Protein AF-G3V2P6-F1 (afdb_monomer)

Secondary structure (DSSP, 8-state):
----EEETTT-PBPPHHHHHHHHHHHHHHHTT-SS-----S------SS---SEEEE-SSEEEEESSSS-EEEEESS-EEEEEE--------

Organism: Homo sapiens (NCBI:txid9606)

Solvent-accessible surface area (backbone atoms only — not comparable to full-atom values): 5909 Å² total; per-residue (Å²): 141,92,40,59,31,22,37,60,94,73,68,46,71,53,58,67,70,59,19,49,54,52,39,52,50,50,41,71,78,50,63,86,64,75,88,64,94,73,85,77,66,92,71,80,83,78,94,71,93,82,71,59,76,43,76,46,80,54,98,75,36,36,36,34,27,68,45,98,83,42,33,36,41,38,45,94,88,50,77,41,46,38,42,74,60,80,81,72,82,79,80,126

Structure (mmCIF, N/CA/C/O backbone):
data_AF-G3V2P6-F1
#
_entry.id   AF-G3V2P6-F1
#
loop_
_atom_site.group_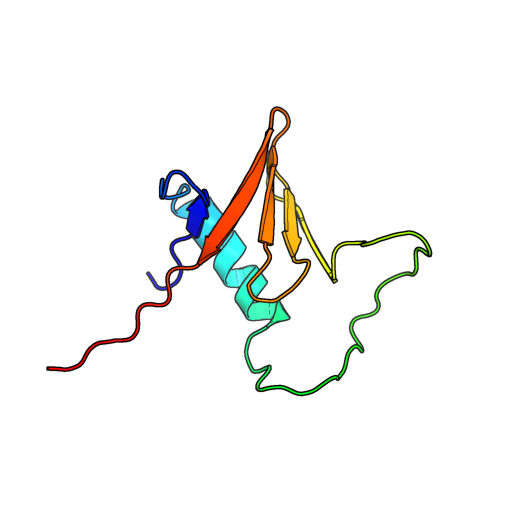PDB
_atom_site.id
_atom_site.type_symbol
_atom_site.label_atom_id
_atom_site.label_alt_id
_atom_site.label_comp_id
_atom_site.label_asym_id
_atom_site.label_entity_id
_atom_site.label_seq_id
_atom_site.pdbx_PDB_ins_code
_atom_site.Cartn_x
_atom_site.Cartn_y
_atom_site.Cartn_z
_atom_site.occupancy
_atom_site.B_iso_or_equiv
_atom_site.auth_seq_id
_atom_site.auth_comp_id
_atom_site.auth_asym_id
_atom_site.auth_atom_id
_atom_site.pdbx_PDB_model_num
ATOM 1 N N . MET A 1 1 ? 1.001 0.248 15.481 1.00 51.72 1 MET A N 1
ATOM 2 C CA . MET A 1 1 ? 1.112 0.200 14.009 1.00 51.72 1 MET A CA 1
ATOM 3 C C . MET A 1 1 ? 0.026 -0.727 13.497 1.00 51.72 1 MET A C 1
ATOM 5 O O . MET A 1 1 ? -0.052 -1.848 13.984 1.00 51.72 1 MET A O 1
ATOM 9 N N . ARG A 1 2 ? -0.907 -0.231 12.678 1.00 68.38 2 ARG A N 1
ATOM 10 C CA . ARG A 1 2 ? -2.202 -0.894 12.424 1.00 68.38 2 ARG A CA 1
ATOM 11 C C . ARG A 1 2 ? -2.641 -0.815 10.951 1.00 68.38 2 ARG A C 1
ATOM 13 O O . ARG A 1 2 ? -3.824 -0.639 10.703 1.00 68.38 2 ARG A O 1
ATOM 20 N N . GLY A 1 3 ? -1.698 -0.958 10.016 1.00 76.38 3 GLY A N 1
ATOM 21 C CA . GLY A 1 3 ? -1.973 -0.978 8.572 1.00 76.38 3 GLY A CA 1
ATOM 22 C C . GLY A 1 3 ? -0.714 -1.100 7.715 1.00 76.38 3 GLY A C 1
ATOM 23 O O . GLY A 1 3 ? -0.370 -0.172 6.998 1.00 76.38 3 GLY A O 1
ATOM 24 N N . GLN A 1 4 ? 0.000 -2.225 7.825 1.00 92.19 4 GLN A N 1
ATOM 25 C CA . GLN A 1 4 ? 1.102 -2.536 6.909 1.00 92.19 4 GLN A CA 1
ATOM 26 C C . GLN A 1 4 ? 0.524 -2.963 5.554 1.00 92.19 4 GLN A C 1
ATOM 28 O O . GLN A 1 4 ? -0.340 -3.850 5.500 1.00 92.19 4 GLN A O 1
ATOM 33 N N . TRP A 1 5 ? 1.033 -2.356 4.484 1.00 93.69 5 TRP A N 1
ATOM 34 C CA . TRP A 1 5 ? 0.679 -2.683 3.106 1.00 93.69 5 TRP A CA 1
ATOM 35 C C . TRP A 1 5 ? 1.795 -3.481 2.436 1.00 93.69 5 TRP A C 1
ATOM 37 O O . TRP A 1 5 ? 2.971 -3.355 2.794 1.00 93.69 5 TRP A O 1
ATOM 47 N N . PHE A 1 6 ? 1.406 -4.332 1.491 1.00 94.31 6 PHE A N 1
ATOM 48 C CA . PHE A 1 6 ? 2.291 -5.275 0.815 1.00 94.31 6 PHE A CA 1
ATOM 49 C C . PHE A 1 6 ? 2.056 -5.249 -0.686 1.00 94.31 6 PHE A C 1
ATOM 51 O O . PHE A 1 6 ? 0.917 -5.099 -1.120 1.00 94.31 6 PHE A O 1
ATOM 58 N N . ILE A 1 7 ? 3.111 -5.464 -1.469 1.00 94.25 7 ILE A N 1
ATOM 59 C CA . ILE A 1 7 ? 2.979 -5.725 -2.904 1.00 94.25 7 ILE A CA 1
ATOM 60 C C . ILE A 1 7 ? 2.304 -7.088 -3.103 1.00 94.25 7 ILE A C 1
ATOM 62 O O . ILE A 1 7 ? 2.813 -8.118 -2.647 1.00 94.25 7 ILE A O 1
ATOM 66 N N . ASP A 1 8 ? 1.163 -7.095 -3.789 1.00 89.88 8 ASP A N 1
ATOM 67 C CA . ASP A 1 8 ? 0.438 -8.311 -4.150 1.00 89.88 8 ASP A CA 1
ATOM 68 C C . ASP A 1 8 ? 1.292 -9.138 -5.128 1.00 89.88 8 ASP A C 1
ATOM 70 O O . ASP A 1 8 ? 1.855 -8.620 -6.094 1.00 89.88 8 ASP A O 1
ATOM 74 N N . GLY A 1 9 ? 1.454 -10.427 -4.836 1.00 88.94 9 GLY A N 1
ATOM 75 C CA . GLY A 1 9 ? 2.319 -11.352 -5.577 1.00 88.94 9 GLY A CA 1
ATOM 76 C C . GLY A 1 9 ? 3.710 -11.585 -4.974 1.00 88.94 9 GLY A C 1
ATOM 77 O O . GLY A 1 9 ? 4.186 -12.719 -5.019 1.00 88.94 9 GLY A O 1
ATOM 78 N N . THR A 1 10 ? 4.352 -10.583 -4.364 1.00 92.44 10 THR A N 1
ATOM 79 C CA . THR A 1 10 ? 5.656 -10.775 -3.685 1.00 92.44 10 THR A CA 1
ATOM 80 C C . THR A 1 10 ? 5.553 -10.786 -2.165 1.00 92.44 10 THR A C 1
ATOM 82 O O . THR A 1 10 ? 6.476 -11.264 -1.507 1.00 92.44 10 THR A O 1
ATOM 85 N N . TRP A 1 11 ? 4.451 -10.274 -1.603 1.00 92.38 11 TRP A N 1
ATOM 86 C CA . TRP A 1 11 ? 4.262 -10.082 -0.160 1.00 92.38 11 TRP A CA 1
ATOM 87 C C . TRP A 1 11 ? 5.384 -9.268 0.493 1.00 92.38 11 TRP A C 1
ATOM 89 O O . TRP A 1 11 ? 5.653 -9.393 1.688 1.00 92.38 11 TRP A O 1
ATOM 99 N N . GLN A 1 12 ? 6.049 -8.422 -0.291 1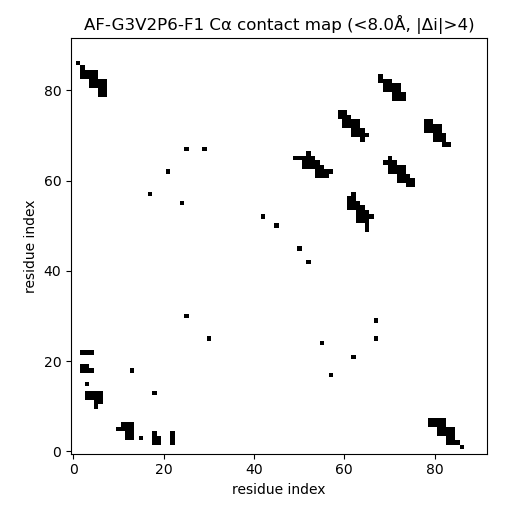.00 93.56 12 GLN A N 1
ATOM 100 C CA . GLN A 1 12 ? 7.059 -7.515 0.223 1.00 93.56 12 GLN A CA 1
ATOM 101 C C . GLN A 1 12 ? 6.367 -6.323 0.899 1.00 93.56 12 GLN A C 1
ATOM 103 O O . GLN A 1 12 ? 5.488 -5.720 0.274 1.00 93.56 12 GLN A O 1
ATOM 108 N N . PRO A 1 13 ? 6.718 -5.983 2.154 1.00 93.31 13 PRO A N 1
ATOM 109 C CA . PRO A 1 13 ? 6.144 -4.826 2.825 1.00 93.31 13 PRO A CA 1
ATOM 110 C C . PRO A 1 13 ? 6.584 -3.535 2.133 1.00 93.31 13 PRO A C 1
ATOM 112 O O . PRO A 1 13 ? 7.748 -3.397 1.753 1.00 93.31 13 PRO A O 1
ATOM 115 N N . LEU A 1 14 ? 5.655 -2.590 2.004 1.00 92.81 14 LEU A N 1
ATOM 116 C CA . LEU A 1 14 ? 5.980 -1.203 1.680 1.00 92.81 14 LEU A CA 1
ATOM 117 C C . LEU A 1 14 ? 6.720 -0.534 2.845 1.00 92.81 14 LEU A C 1
ATOM 119 O O . LEU A 1 14 ? 6.664 -1.007 3.987 1.00 92.81 14 LEU A O 1
ATOM 123 N N . GLU A 1 15 ? 7.372 0.594 2.566 1.00 92.75 15 GLU A N 1
ATOM 124 C CA . GLU A 1 15 ? 7.974 1.417 3.612 1.00 92.75 15 GLU A CA 1
ATOM 125 C C . GLU A 1 15 ? 6.914 1.835 4.641 1.00 92.75 15 GLU A C 1
ATOM 127 O O . GLU A 1 15 ? 5.737 2.030 4.319 1.00 92.75 15 GLU A O 1
ATOM 132 N N . GLU A 1 16 ? 7.315 1.928 5.910 1.00 91.62 16 GLU A N 1
ATOM 133 C CA . GLU A 1 16 ? 6.375 2.191 7.003 1.00 91.62 16 GLU A CA 1
ATOM 134 C C . GLU A 1 16 ? 5.710 3.567 6.854 1.00 91.62 16 GLU A C 1
ATOM 136 O O . GLU A 1 16 ? 4.510 3.704 7.091 1.00 91.62 16 GLU A O 1
ATOM 141 N N . GLU A 1 17 ? 6.467 4.579 6.426 1.00 91.56 17 GLU A N 1
ATOM 142 C CA . GLU A 1 17 ? 5.948 5.929 6.198 1.00 91.56 17 GLU A CA 1
ATOM 143 C C . GLU A 1 17 ? 4.870 5.936 5.107 1.00 91.56 17 GLU A C 1
ATOM 145 O O . GLU A 1 17 ? 3.764 6.427 5.340 1.00 91.56 17 GLU A O 1
ATOM 150 N N . GLU A 1 18 ? 5.140 5.306 3.961 1.00 92.38 18 GLU A N 1
ATOM 151 C CA . GLU A 1 18 ? 4.166 5.176 2.874 1.00 92.38 18 GLU A CA 1
ATOM 152 C C . GLU A 1 18 ? 2.946 4.364 3.313 1.00 92.38 18 GLU A C 1
ATOM 154 O O . GLU A 1 18 ? 1.811 4.792 3.114 1.00 92.38 18 GLU A O 1
ATOM 159 N N . SER A 1 19 ? 3.164 3.229 3.984 1.00 92.81 19 SER A N 1
ATOM 160 C CA . SER A 1 19 ? 2.084 2.388 4.511 1.00 92.81 19 SER A CA 1
ATOM 161 C C . SER A 1 19 ? 1.173 3.165 5.457 1.00 92.81 19 SER A C 1
ATOM 163 O O . SER A 1 19 ? -0.044 3.027 5.382 1.00 92.81 19 SER A O 1
ATOM 165 N N . ASN A 1 20 ? 1.742 4.002 6.328 1.00 92.25 20 ASN A N 1
ATOM 166 C CA . ASN A 1 20 ? 0.975 4.819 7.261 1.00 92.25 20 ASN A CA 1
ATOM 167 C C . ASN A 1 20 ? 0.133 5.877 6.539 1.00 92.25 20 ASN A C 1
ATOM 169 O O . ASN A 1 20 ? -1.015 6.086 6.927 1.00 92.25 20 ASN A O 1
ATOM 173 N N . LEU A 1 21 ? 0.667 6.520 5.496 1.00 93.31 21 LEU A N 1
ATOM 174 C CA . LEU A 1 21 ? -0.079 7.492 4.690 1.00 93.31 21 LEU A CA 1
ATOM 175 C C . LEU A 1 21 ? -1.230 6.819 3.933 1.00 93.31 21 LEU A C 1
ATOM 177 O O . LEU A 1 21 ? -2.366 7.285 3.996 1.00 93.31 21 LEU A O 1
ATOM 181 N N . ILE A 1 22 ? -0.953 5.685 3.286 1.00 94.00 22 ILE A N 1
ATOM 182 C CA . ILE A 1 22 ? -1.953 4.894 2.556 1.00 94.00 22 ILE A CA 1
ATOM 183 C C . ILE A 1 22 ? -3.036 4.391 3.511 1.00 94.00 22 ILE A C 1
ATOM 185 O O . ILE A 1 22 ? -4.220 4.470 3.199 1.00 94.00 22 ILE A O 1
ATOM 189 N N . GLU A 1 23 ? -2.657 3.898 4.690 1.00 92.81 23 GLU A N 1
ATOM 190 C CA . GLU A 1 23 ? -3.600 3.442 5.709 1.00 92.81 23 GLU A CA 1
ATOM 191 C C . GLU A 1 23 ? -4.477 4.581 6.232 1.00 92.81 23 GLU A C 1
ATOM 193 O O . GLU A 1 23 ? -5.683 4.395 6.388 1.00 92.81 23 GLU A O 1
ATOM 198 N N . GLN A 1 24 ? -3.896 5.748 6.518 1.00 91.06 24 GLN A N 1
ATOM 199 C CA . GLN A 1 24 ? -4.663 6.912 6.956 1.00 91.06 24 GLN A CA 1
ATOM 200 C C . GLN A 1 24 ? -5.694 7.307 5.905 1.00 91.06 24 GLN A C 1
ATOM 202 O O . GLN A 1 24 ? -6.861 7.485 6.248 1.00 91.06 24 GLN A O 1
ATOM 207 N N . GLU A 1 25 ? -5.291 7.369 4.638 1.00 92.94 25 GLU A N 1
ATOM 208 C CA . GLU A 1 25 ? -6.189 7.741 3.551 1.00 92.94 25 GLU A CA 1
ATOM 209 C C . GLU A 1 25 ? -7.267 6.684 3.302 1.00 92.94 25 GLU A C 1
ATOM 211 O O . GLU A 1 25 ? -8.454 6.997 3.227 1.00 92.94 25 GLU A O 1
ATOM 216 N N . HIS A 1 26 ? -6.888 5.408 3.299 1.00 91.81 26 HIS A N 1
ATOM 217 C CA . HIS A 1 26 ? -7.830 4.303 3.198 1.00 91.81 26 HIS A CA 1
ATOM 218 C C . HIS A 1 26 ? -8.863 4.339 4.337 1.00 91.81 26 HIS A C 1
ATOM 220 O O . HIS A 1 26 ? -10.058 4.154 4.117 1.00 91.81 26 HIS A O 1
ATOM 226 N N . LEU A 1 27 ? -8.445 4.624 5.571 1.00 89.81 27 LEU A N 1
ATOM 227 C CA . LEU A 1 27 ? -9.391 4.826 6.663 1.00 89.81 27 LEU A CA 1
ATOM 228 C C . LEU A 1 27 ? -10.233 6.092 6.456 1.00 89.81 27 LEU A C 1
ATOM 230 O O . LEU A 1 27 ? -11.423 6.047 6.726 1.00 89.81 27 LEU A O 1
ATOM 234 N N . ASN A 1 28 ? -9.692 7.203 5.967 1.00 87.19 28 ASN A N 1
ATOM 235 C CA . ASN A 1 28 ? -10.493 8.408 5.725 1.00 87.19 28 ASN A CA 1
ATOM 236 C C . ASN A 1 28 ? -11.634 8.154 4.726 1.00 87.19 28 ASN A C 1
ATOM 238 O O . ASN A 1 28 ? -12.752 8.610 4.957 1.00 87.19 28 ASN A O 1
ATOM 242 N N . CYS A 1 29 ? -11.373 7.380 3.670 1.00 82.56 29 CYS A N 1
ATOM 243 C CA . CYS A 1 29 ? -12.363 7.062 2.641 1.00 82.56 29 CYS A CA 1
ATOM 244 C C . CYS A 1 29 ? -13.337 5.947 3.057 1.00 82.56 29 CYS A C 1
ATOM 246 O O . CYS A 1 29 ? -14.519 6.003 2.722 1.00 82.56 29 CYS A O 1
ATOM 248 N N . PHE A 1 30 ? -12.858 4.929 3.783 1.00 82.94 30 PHE A N 1
ATOM 249 C CA . PHE A 1 30 ? -13.595 3.671 3.982 1.00 82.94 30 PHE A CA 1
ATOM 250 C C . PHE A 1 30 ? -13.914 3.346 5.456 1.00 82.94 30 PHE A C 1
ATOM 252 O O . PHE A 1 30 ? -14.624 2.378 5.750 1.00 82.94 30 PHE A O 1
ATOM 259 N N . ARG A 1 31 ? -13.441 4.133 6.433 1.00 77.62 31 ARG A N 1
ATOM 260 C CA . ARG A 1 31 ? -13.767 3.919 7.856 1.00 77.62 31 ARG A CA 1
ATOM 261 C C . ARG A 1 31 ? -15.250 4.173 8.098 1.00 77.62 31 ARG A C 1
ATOM 263 O O . ARG A 1 31 ? -15.749 5.271 7.900 1.00 77.62 31 ARG A O 1
ATOM 270 N N . GLY A 1 32 ? -15.935 3.162 8.626 1.00 63.19 32 GLY A N 1
ATOM 271 C CA . GLY A 1 32 ? -17.368 3.243 8.918 1.00 63.19 32 GLY A CA 1
ATOM 272 C C . GLY A 1 32 ? -18.269 2.846 7.747 1.00 63.19 32 GLY A C 1
ATOM 273 O O . GLY A 1 32 ? -19.479 2.785 7.941 1.00 63.19 32 GLY A O 1
ATOM 274 N N . GLN A 1 33 ? -17.711 2.490 6.582 1.00 55.44 33 GLN A N 1
ATOM 275 C CA . GLN A 1 33 ? -18.470 1.846 5.509 1.00 55.44 33 GLN A CA 1
ATOM 276 C C . GLN A 1 33 ? -18.752 0.380 5.865 1.00 55.44 33 GLN A C 1
ATOM 278 O O . GLN A 1 33 ? -18.102 -0.554 5.404 1.00 55.44 33 GLN A O 1
ATOM 283 N N . GLN A 1 34 ? -19.744 0.167 6.725 1.00 43.19 34 GLN A N 1
ATOM 284 C CA . GLN A 1 34 ? -20.445 -1.105 6.809 1.00 43.19 34 GLN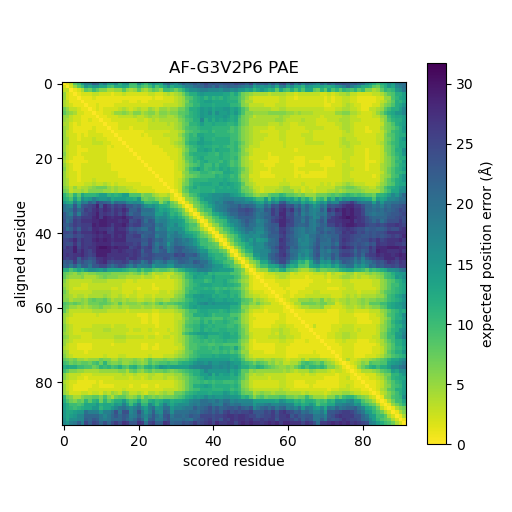 A CA 1
ATOM 285 C C . GLN A 1 34 ? -21.506 -1.093 5.698 1.00 43.19 34 GLN A C 1
ATOM 287 O O . GLN A 1 34 ? -22.597 -0.590 5.922 1.00 43.19 34 GLN A O 1
ATOM 292 N N . MET A 1 35 ? -21.154 -1.559 4.491 1.00 46.34 35 MET A N 1
ATOM 293 C CA . MET A 1 35 ? -22.077 -1.797 3.359 1.00 46.34 35 MET A CA 1
ATOM 294 C C . MET A 1 35 ? -23.241 -0.787 3.232 1.00 46.34 35 MET A C 1
ATOM 296 O O . MET A 1 35 ? -24.406 -1.166 3.338 1.00 46.34 35 MET A O 1
ATOM 300 N N . GLN A 1 36 ? -22.952 0.495 3.006 1.00 36.50 36 GLN A N 1
ATOM 301 C CA . GLN A 1 36 ? -23.975 1.444 2.562 1.00 36.50 36 GLN A CA 1
ATOM 302 C C . GLN A 1 36 ? -23.509 2.119 1.277 1.00 36.50 36 GLN A C 1
ATOM 304 O O . GLN A 1 36 ? -22.504 2.824 1.261 1.00 36.50 36 GLN A O 1
ATOM 309 N N . GLU A 1 37 ? -24.250 1.835 0.207 1.00 42.19 37 GLU A N 1
ATOM 310 C CA . GLU A 1 37 ? -24.127 2.317 -1.173 1.00 42.19 37 GLU A CA 1
ATOM 311 C C . GLU A 1 37 ? -24.329 3.841 -1.320 1.00 42.19 37 GLU A C 1
ATOM 313 O O . GLU A 1 37 ? -25.011 4.298 -2.232 1.00 42.19 37 GLU A O 1
ATOM 318 N N . ASN A 1 38 ? -23.736 4.664 -0.456 1.00 40.53 38 ASN A N 1
ATOM 319 C CA . ASN A 1 38 ? -23.815 6.118 -0.578 1.00 40.53 38 ASN A CA 1
ATOM 320 C C . ASN A 1 38 ? -22.542 6.656 -1.241 1.00 40.53 38 ASN A C 1
ATOM 322 O O . ASN A 1 38 ? -21.657 7.221 -0.600 1.00 40.53 38 ASN A O 1
ATOM 326 N N . PHE A 1 39 ? -22.481 6.450 -2.558 1.00 45.38 39 PHE A N 1
ATOM 327 C CA . PHE A 1 39 ? -21.596 7.142 -3.498 1.00 45.38 39 PHE A CA 1
ATOM 328 C C . PHE A 1 39 ? -22.013 8.622 -3.639 1.00 45.38 39 PHE A C 1
ATOM 330 O O . PHE A 1 39 ? -22.464 9.057 -4.691 1.00 45.38 39 PHE A O 1
ATOM 337 N N . ASP A 1 40 ? -21.851 9.402 -2.570 1.00 42.84 40 ASP A N 1
ATOM 338 C CA . ASP A 1 40 ? -21.866 10.875 -2.610 1.00 42.84 40 ASP A CA 1
ATOM 339 C C . ASP A 1 40 ? -20.480 11.420 -2.223 1.00 42.84 40 ASP A C 1
ATOM 341 O O . ASP A 1 40 ? -20.329 12.374 -1.464 1.00 42.84 40 ASP A O 1
ATOM 345 N N . ILE A 1 41 ? -19.430 10.780 -2.738 1.00 50.62 41 ILE A N 1
ATOM 346 C CA . ILE A 1 41 ? -18.151 11.458 -2.933 1.00 50.62 41 ILE A CA 1
ATOM 347 C C . ILE A 1 41 ? -18.270 12.076 -4.321 1.00 50.62 41 ILE A C 1
ATOM 349 O O . ILE A 1 41 ? -18.561 11.356 -5.274 1.00 50.62 41 ILE A O 1
ATOM 353 N N . GLU A 1 42 ? -18.128 13.398 -4.421 1.00 45.75 42 GLU A N 1
ATOM 354 C CA . GLU A 1 42 ? -18.111 14.160 -5.674 1.00 45.75 42 GLU A CA 1
ATOM 355 C C . GLU A 1 42 ? -16.986 13.655 -6.599 1.00 45.75 42 GLU A C 1
ATOM 357 O O . GLU A 1 42 ? -15.919 14.250 -6.719 1.00 45.75 42 GLU A O 1
ATOM 362 N N . VAL A 1 43 ? -17.229 12.526 -7.263 1.00 48.00 43 VAL A N 1
ATOM 363 C CA . VAL A 1 43 ? -16.418 11.993 -8.348 1.00 48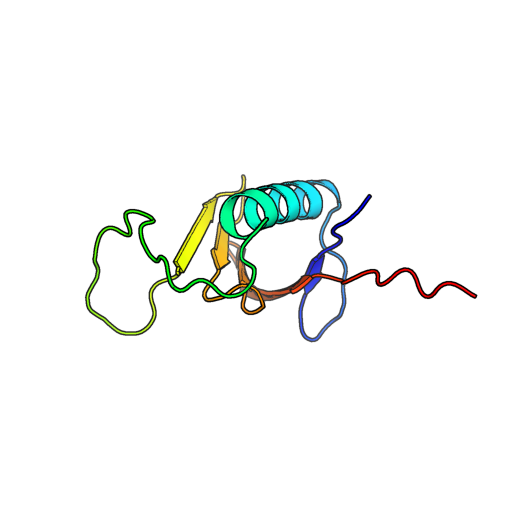.00 43 VAL A CA 1
ATOM 364 C C . VAL A 1 43 ? -16.803 12.795 -9.581 1.00 48.00 43 VAL A C 1
ATOM 366 O O . VAL A 1 43 ? -17.818 12.555 -10.242 1.00 48.00 43 VAL A O 1
ATOM 369 N N . SER A 1 44 ? -16.003 13.815 -9.871 1.00 43.56 44 SER A N 1
ATOM 370 C CA . SER A 1 44 ? -15.963 14.451 -11.181 1.00 43.56 44 SER A CA 1
ATOM 371 C C . SER A 1 44 ? -15.869 13.372 -12.263 1.00 43.56 44 SER A C 1
ATOM 373 O O . SER A 1 44 ? -14.858 12.691 -12.390 1.00 43.56 44 SER A O 1
ATOM 375 N N . LYS A 1 45 ? -16.973 13.218 -12.999 1.00 47.84 45 LYS A N 1
ATOM 376 C CA . LYS A 1 45 ? -17.185 12.292 -14.114 1.00 47.84 45 LYS A CA 1
ATOM 377 C C . LYS A 1 45 ? -15.987 12.207 -15.067 1.00 47.84 45 LYS A C 1
ATOM 379 O O . LYS A 1 45 ? -15.638 13.212 -15.686 1.00 47.84 45 LYS A O 1
ATOM 384 N N . SER A 1 46 ? -15.580 10.984 -15.382 1.00 42.31 46 SER A N 1
ATOM 385 C CA . SER A 1 46 ? -15.238 10.599 -16.751 1.00 42.31 46 SER A CA 1
ATOM 386 C C . SER A 1 46 ? -15.945 9.295 -17.115 1.00 42.31 46 SER A C 1
ATOM 388 O O . SER A 1 46 ? -16.129 8.384 -16.318 1.00 42.31 46 SER A O 1
ATOM 390 N N . ILE A 1 47 ? -16.488 9.289 -18.325 1.00 49.12 47 ILE A N 1
ATOM 391 C CA . ILE A 1 47 ? -17.218 8.186 -18.936 1.00 49.12 47 ILE A CA 1
ATOM 392 C C . ILE A 1 47 ? -16.196 7.509 -19.844 1.00 49.12 47 ILE A C 1
ATOM 394 O O . ILE A 1 47 ? -16.089 7.93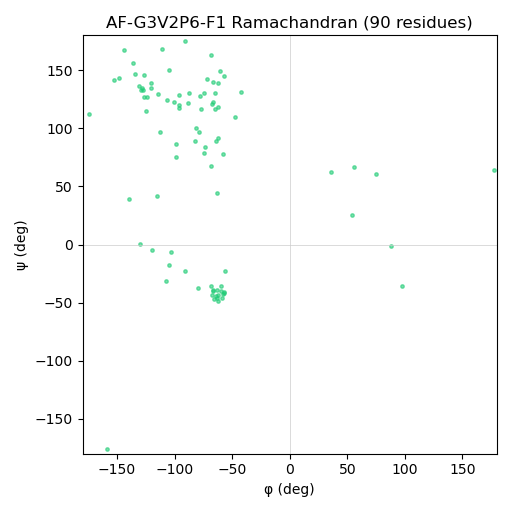1 -20.987 1.00 49.12 47 ILE A O 1
ATOM 398 N N . ASP A 1 48 ? -15.402 6.565 -19.326 1.00 49.56 48 ASP A N 1
ATOM 399 C CA . ASP A 1 48 ? -14.887 5.403 -20.076 1.00 49.56 48 ASP A CA 1
ATOM 400 C C . ASP A 1 48 ? -14.110 4.438 -19.149 1.00 49.56 48 ASP A C 1
ATOM 402 O O . ASP A 1 48 ? -13.047 4.759 -18.641 1.00 49.56 48 ASP A O 1
ATOM 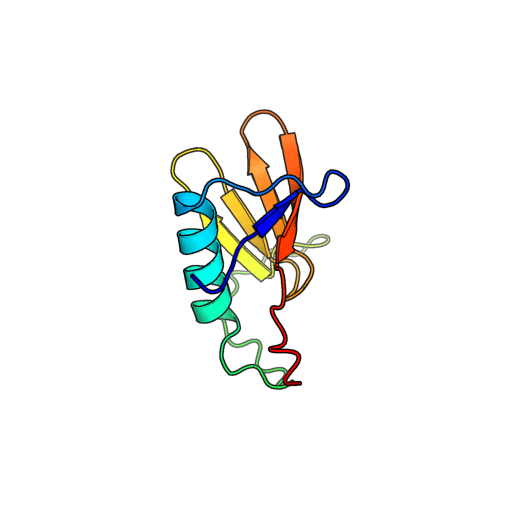406 N N . GLY A 1 49 ? -14.645 3.233 -18.924 1.00 55.25 49 GLY A N 1
ATOM 407 C CA . GLY A 1 49 ? -13.859 2.029 -18.603 1.00 55.25 49 GLY A CA 1
ATOM 408 C C . GLY A 1 49 ? -12.883 2.027 -17.409 1.00 55.25 49 GLY A C 1
ATOM 409 O O . GLY A 1 49 ? -11.705 1.760 -17.613 1.00 55.25 49 GLY A O 1
ATOM 410 N N . LYS A 1 50 ? -13.414 2.118 -16.178 1.00 65.75 50 LYS A N 1
ATOM 411 C CA . LYS A 1 50 ? -12.754 1.891 -14.863 1.00 65.75 50 LYS A CA 1
ATOM 412 C C . LYS A 1 50 ? -11.805 2.994 -14.372 1.00 65.75 50 LYS A C 1
ATOM 414 O O . LYS A 1 50 ? -10.647 2.729 -14.061 1.00 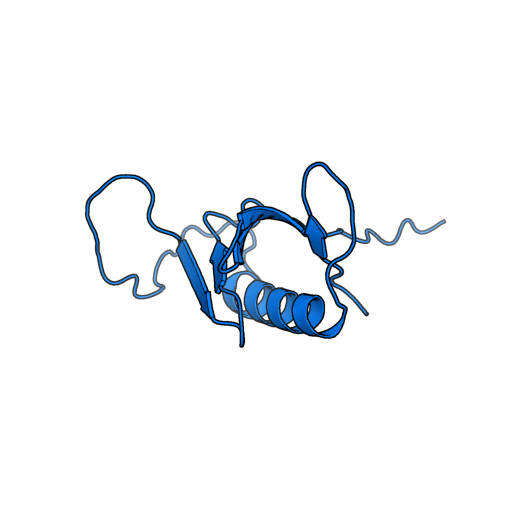65.75 50 LYS A O 1
ATOM 419 N N . ASP A 1 51 ? -12.342 4.192 -14.184 1.00 75.94 51 ASP A N 1
ATOM 420 C CA . ASP A 1 51 ? -11.706 5.198 -13.332 1.00 75.94 51 ASP A CA 1
ATOM 421 C C . ASP A 1 51 ? -11.562 4.700 -11.880 1.00 75.94 51 ASP A C 1
ATOM 423 O O . ASP A 1 51 ? -12.363 3.892 -11.390 1.00 75.94 51 ASP A O 1
ATOM 427 N N . ALA A 1 52 ? -10.518 5.169 -11.196 1.00 82.88 52 ALA A N 1
ATOM 428 C CA . ALA A 1 52 ? -10.340 4.949 -9.768 1.00 82.88 52 ALA A CA 1
ATOM 429 C C . ALA A 1 52 ? -11.492 5.601 -8.981 1.00 82.88 52 ALA A C 1
ATOM 431 O O . ALA A 1 52 ? -11.917 6.714 -9.284 1.00 82.88 52 ALA A O 1
ATOM 432 N N . VAL A 1 53 ? -11.988 4.916 -7.948 1.00 87.75 53 VAL A N 1
ATOM 433 C CA . VAL A 1 53 ? -12.982 5.462 -7.006 1.00 87.75 53 VAL A CA 1
ATOM 434 C C . VAL A 1 53 ? -12.362 6.574 -6.165 1.00 87.75 53 VAL A C 1
ATOM 436 O O . VAL A 1 53 ? -13.030 7.550 -5.833 1.00 87.75 53 VAL A O 1
ATOM 439 N N . HIS A 1 54 ? -11.084 6.423 -5.822 1.00 89.50 54 HIS A N 1
ATOM 440 C CA . HIS A 1 54 ? -10.305 7.428 -5.113 1.00 89.50 54 HIS A CA 1
ATOM 441 C C . HIS A 1 54 ? -8.845 7.352 -5.536 1.00 89.50 54 HIS A C 1
ATOM 443 O O . HIS A 1 54 ? -8.323 6.253 -5.716 1.00 89.50 54 HIS A O 1
ATOM 449 N N . SER A 1 55 ? -8.185 8.502 -5.628 1.00 91.75 55 SER A N 1
ATOM 450 C CA . SER A 1 55 ? -6.765 8.605 -5.958 1.00 91.75 55 SER A CA 1
ATOM 451 C C . SER A 1 55 ? -6.050 9.473 -4.931 1.00 91.75 55 SER A C 1
ATOM 453 O O . SER A 1 55 ? -6.499 10.570 -4.602 1.00 91.75 55 SER A O 1
ATOM 455 N N . PHE A 1 56 ? -4.895 9.013 -4.462 1.00 93.38 56 PHE A N 1
ATOM 456 C CA . PHE A 1 56 ? -4.062 9.706 -3.486 1.00 93.38 56 PHE A CA 1
ATOM 457 C C . PHE A 1 56 ? -2.639 9.860 -4.007 1.00 93.38 56 PHE A C 1
ATOM 459 O O . PHE A 1 56 ? -1.992 8.889 -4.399 1.00 93.38 56 PHE A O 1
ATOM 466 N N . LYS A 1 57 ? -2.125 11.089 -3.994 1.00 93.50 57 LYS A N 1
ATOM 467 C CA . LYS A 1 57 ? -0.783 11.393 -4.491 1.00 93.50 57 LYS A CA 1
ATOM 468 C C . LYS A 1 57 ? 0.231 11.413 -3.350 1.00 93.50 57 LYS A C 1
ATOM 470 O O . LYS A 1 57 ? 0.138 12.237 -2.445 1.00 93.50 57 LYS A O 1
ATOM 475 N N . LEU A 1 58 ? 1.230 10.542 -3.448 1.00 89.31 58 LEU A N 1
ATOM 476 C CA . LEU A 1 58 ? 2.431 10.529 -2.616 1.00 89.31 58 LEU A CA 1
ATOM 477 C C . LEU A 1 58 ? 3.537 11.374 -3.276 1.00 89.31 58 LEU A C 1
ATOM 479 O O . LEU A 1 58 ? 3.409 11.847 -4.407 1.00 89.31 58 LEU A O 1
ATOM 483 N N . SER A 1 59 ? 4.662 11.545 -2.580 1.00 86.19 59 SER A N 1
ATOM 484 C CA . SER A 1 59 ? 5.791 12.356 -3.057 1.00 86.19 59 SER A CA 1
ATOM 485 C C . SER A 1 59 ? 6.389 11.869 -4.384 1.00 86.19 59 SER A C 1
ATOM 487 O O . SER A 1 59 ? 6.827 12.686 -5.191 1.00 86.19 59 SER A O 1
ATOM 489 N N . ARG A 1 60 ? 6.430 10.549 -4.611 1.00 86.44 60 ARG A N 1
ATOM 490 C CA . ARG A 1 60 ? 7.030 9.920 -5.808 1.00 86.44 60 ARG A CA 1
ATOM 491 C C . ARG A 1 60 ? 6.112 8.907 -6.498 1.00 86.44 60 ARG A C 1
ATOM 493 O O . ARG A 1 60 ? 6.501 8.288 -7.484 1.00 86.44 60 ARG A O 1
ATOM 500 N N . ASN A 1 61 ? 4.910 8.728 -5.966 1.00 91.00 61 ASN A N 1
ATOM 501 C CA . ASN A 1 61 ? 3.990 7.662 -6.334 1.00 91.00 61 ASN A CA 1
ATOM 502 C C . ASN A 1 61 ? 2.554 8.191 -6.280 1.00 91.00 61 ASN A C 1
ATOM 504 O O . ASN A 1 61 ? 2.293 9.255 -5.716 1.00 91.00 61 ASN A O 1
ATOM 508 N N . HIS A 1 62 ? 1.603 7.444 -6.824 1.00 93.50 62 HIS A N 1
ATOM 509 C CA . HIS A 1 62 ? 0.190 7.645 -6.517 1.00 93.50 62 HIS A CA 1
ATOM 510 C C . HIS A 1 62 ? -0.495 6.309 -6.280 1.00 93.50 62 HIS A C 1
ATOM 512 O O . HIS A 1 62 ? -0.007 5.263 -6.705 1.00 93.50 62 HIS A O 1
ATOM 518 N N . VAL A 1 63 ? -1.590 6.353 -5.539 1.00 94.88 63 VAL A N 1
ATOM 519 C CA . VAL A 1 63 ? -2.354 5.183 -5.140 1.00 94.88 63 VAL A CA 1
ATOM 520 C C . VAL A 1 63 ? -3.779 5.373 -5.599 1.00 94.88 63 VAL A C 1
ATOM 522 O O . VAL A 1 63 ? -4.389 6.382 -5.259 1.00 94.88 63 VAL A O 1
ATOM 525 N N . ASP A 1 64 ? -4.295 4.388 -6.318 1.00 94.31 64 ASP A N 1
ATOM 526 C CA . ASP A 1 64 ? -5.678 4.369 -6.763 1.00 94.31 64 ASP A CA 1
ATOM 527 C C . ASP A 1 64 ? -6.426 3.223 -6.092 1.00 94.31 64 ASP A C 1
ATOM 529 O O . ASP A 1 64 ? -6.001 2.064 -6.123 1.00 94.31 64 ASP A O 1
ATOM 533 N N . TRP A 1 65 ? -7.575 3.548 -5.513 1.00 93.44 65 TRP A N 1
ATOM 534 C CA . TRP A 1 65 ? -8.551 2.584 -5.029 1.00 93.44 65 TRP A CA 1
ATOM 535 C C . TRP A 1 65 ? -9.609 2.393 -6.106 1.00 93.44 65 TRP A C 1
ATOM 537 O O . TRP A 1 65 ? -10.344 3.323 -6.427 1.00 93.44 65 TRP A O 1
ATOM 547 N N . HIS A 1 66 ? -9.734 1.177 -6.630 1.00 89.50 66 HIS A N 1
ATOM 548 C CA . HIS A 1 66 ? -10.893 0.772 -7.434 1.00 89.50 66 HIS A CA 1
ATOM 549 C C . HIS A 1 66 ? -11.990 0.150 -6.557 1.00 89.50 66 HIS A C 1
ATOM 551 O O . HIS A 1 66 ? -13.161 0.153 -6.927 1.00 89.50 66 HIS A O 1
ATOM 557 N N . SER A 1 67 ? -11.626 -0.357 -5.376 1.00 87.19 67 SER A N 1
ATOM 558 C CA . SER A 1 67 ? -12.541 -0.725 -4.290 1.00 87.19 67 SER A CA 1
ATOM 559 C C . SER A 1 67 ? -11.786 -0.757 -2.952 1.00 87.19 67 SER A C 1
ATOM 561 O O . SER A 1 67 ? -10.596 -0.445 -2.901 1.00 87.19 67 SER A O 1
ATOM 563 N N . VAL A 1 68 ? -12.454 -1.154 -1.863 1.00 86.62 68 VAL A N 1
ATOM 564 C CA . VAL A 1 68 ? -11.823 -1.321 -0.538 1.00 86.62 68 VAL A CA 1
ATOM 565 C C . VAL A 1 68 ? -10.644 -2.306 -0.594 1.00 86.62 68 VAL A C 1
ATOM 567 O O . VAL A 1 68 ? -9.603 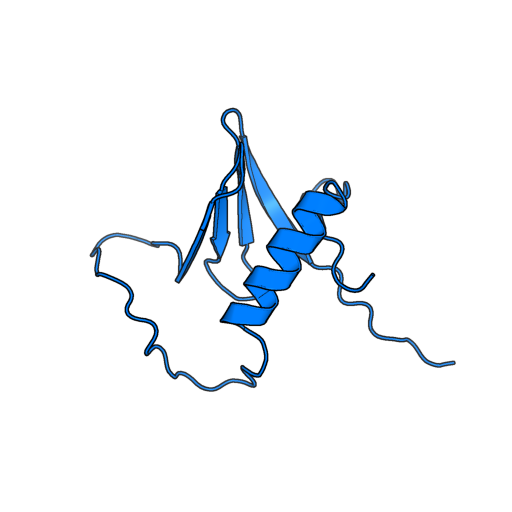-2.047 0.004 1.00 86.62 68 VAL A O 1
ATOM 570 N N . ASP A 1 69 ? -10.787 -3.402 -1.342 1.00 88.12 69 ASP A N 1
ATOM 571 C CA . ASP A 1 69 ? -9.790 -4.482 -1.415 1.00 88.12 69 ASP A CA 1
ATOM 572 C C . ASP A 1 69 ? -8.958 -4.451 -2.710 1.00 88.12 69 ASP A C 1
ATOM 574 O O . ASP A 1 69 ? -8.011 -5.224 -2.872 1.00 88.12 69 ASP A O 1
ATOM 578 N N . GLU A 1 70 ? -9.303 -3.571 -3.653 1.00 91.50 70 GLU A N 1
ATOM 579 C CA . GLU A 1 70 ? -8.594 -3.419 -4.921 1.00 91.50 70 GLU A CA 1
ATOM 580 C C . GLU A 1 70 ? -7.896 -2.063 -4.982 1.00 91.50 70 GLU A C 1
ATOM 582 O O . GLU A 1 70 ? -8.501 -1.042 -5.320 1.00 91.50 70 GLU A O 1
ATOM 587 N N . VAL A 1 71 ? -6.605 -2.084 -4.648 1.00 93.81 71 VAL A N 1
ATOM 588 C CA . VAL A 1 71 ? -5.762 -0.896 -4.512 1.00 93.81 71 VAL A CA 1
ATOM 589 C C . VAL A 1 71 ? -4.484 -1.082 -5.322 1.00 93.81 71 VAL A C 1
ATOM 591 O O . VAL A 1 71 ? -3.832 -2.126 -5.225 1.00 93.81 71 VAL A O 1
ATOM 594 N N . TYR A 1 72 ? -4.112 -0.077 -6.110 1.00 95.06 72 TYR A N 1
ATOM 595 C CA . TYR A 1 72 ? -2.905 -0.087 -6.936 1.00 95.06 72 TYR A CA 1
ATOM 596 C C . TYR A 1 72 ? -1.984 1.068 -6.564 1.00 95.06 72 TYR A C 1
ATOM 598 O O . TYR A 1 72 ? -2.422 2.203 -6.426 1.00 95.06 72 TYR A O 1
ATOM 606 N N . LEU A 1 73 ? -0.695 0.766 -6.439 1.00 95.00 73 LEU A N 1
ATOM 607 C CA . LEU A 1 73 ? 0.389 1.723 -6.288 1.00 95.00 73 LEU A CA 1
ATOM 608 C C . LEU A 1 73 ? 1.077 1.906 -7.640 1.00 95.00 73 LEU A C 1
ATOM 610 O O . LEU A 1 73 ? 1.615 0.959 -8.217 1.00 95.00 73 LEU A O 1
ATOM 614 N N . TYR A 1 74 ? 1.114 3.139 -8.111 1.00 93.69 74 TYR A N 1
ATOM 615 C CA . TYR A 1 74 ? 1.781 3.541 -9.335 1.00 93.69 74 TYR A CA 1
ATOM 616 C C . TYR A 1 74 ? 3.056 4.301 -8.985 1.00 93.69 74 TYR A C 1
ATOM 618 O O . TYR A 1 74 ? 3.040 5.297 -8.260 1.00 93.69 74 TYR A O 1
ATOM 626 N N . SER A 1 75 ? 4.170 3.818 -9.514 1.00 88.31 75 SER A N 1
ATOM 627 C CA . SER A 1 75 ? 5.465 4.497 -9.507 1.00 88.31 75 SER A CA 1
ATOM 628 C C . SER A 1 75 ? 5.827 4.927 -10.928 1.00 88.31 75 SER A C 1
ATOM 630 O O . SER A 1 75 ? 5.230 4.441 -11.887 1.00 88.31 75 SER A O 1
ATOM 632 N N . ASP A 1 76 ? 6.852 5.767 -11.079 1.00 83.62 76 ASP A N 1
ATOM 633 C CA . ASP A 1 76 ? 7.363 6.172 -12.401 1.00 83.62 76 ASP A CA 1
ATOM 634 C C . ASP A 1 76 ? 7.776 4.979 -13.292 1.00 83.62 76 ASP A C 1
ATOM 636 O O . ASP A 1 76 ? 7.833 5.111 -14.514 1.00 83.62 76 ASP A O 1
ATOM 640 N N . ALA A 1 77 ? 8.085 3.822 -12.694 1.00 83.50 77 ALA A N 1
ATOM 641 C CA . ALA A 1 77 ? 8.590 2.643 -13.399 1.00 83.50 77 ALA A CA 1
ATOM 642 C C . ALA A 1 77 ? 7.575 1.492 -13.515 1.00 83.50 77 ALA A C 1
ATOM 644 O O . ALA A 1 77 ? 7.630 0.730 -14.481 1.00 83.50 77 ALA A O 1
ATOM 645 N N . THR A 1 78 ? 6.676 1.342 -12.538 1.00 89.19 78 THR A N 1
ATOM 646 C CA . THR A 1 78 ? 5.843 0.140 -12.385 1.00 89.19 78 THR A CA 1
ATOM 647 C C . THR A 1 78 ? 4.520 0.450 -11.689 1.00 89.19 78 THR A C 1
ATOM 649 O O . THR A 1 78 ? 4.493 1.189 -10.700 1.00 89.19 78 THR A O 1
ATOM 652 N N . THR A 1 79 ? 3.448 -0.196 -12.149 1.00 93.12 79 THR A N 1
ATOM 653 C CA . THR A 1 79 ? 2.182 -0.330 -11.416 1.00 93.12 79 THR A CA 1
ATOM 654 C C . THR A 1 79 ? 2.159 -1.661 -10.679 1.00 93.12 79 THR A C 1
ATOM 656 O O . THR A 1 79 ? 2.354 -2.712 -11.289 1.00 93.12 79 THR A O 1
ATOM 659 N N . SER A 1 80 ? 1.870 -1.621 -9.385 1.00 94.44 80 SER A N 1
ATOM 660 C CA . SER A 1 80 ? 1.788 -2.798 -8.527 1.00 94.44 80 SER A CA 1
ATOM 661 C C . SER A 1 80 ? 0.464 -2.807 -7.782 1.00 94.44 80 SER A C 1
ATOM 663 O O . SER A 1 80 ? 0.081 -1.804 -7.185 1.00 94.44 80 SER A O 1
ATOM 665 N N . LYS A 1 81 ? -0.228 -3.946 -7.763 1.00 94.69 81 LYS A N 1
ATOM 666 C CA . LYS A 1 81 ? -1.362 -4.130 -6.855 1.00 94.69 81 LYS A CA 1
ATOM 667 C C . LYS A 1 81 ? -0.842 -4.273 -5.427 1.00 94.69 81 LYS A C 1
ATOM 669 O O . LYS A 1 81 ? 0.215 -4.872 -5.223 1.00 94.69 81 LYS A O 1
ATOM 674 N N . ILE A 1 82 ? -1.557 -3.718 -4.454 1.00 95.00 82 ILE A N 1
ATOM 675 C CA . ILE A 1 82 ? -1.172 -3.780 -3.045 1.00 95.00 82 ILE A CA 1
ATOM 676 C C . ILE A 1 82 ? -2.303 -4.317 -2.174 1.00 95.00 82 ILE A C 1
ATOM 678 O O . ILE A 1 82 ? -3.480 -4.080 -2.434 1.00 95.00 82 ILE A O 1
ATOM 682 N N . ALA A 1 83 ? -1.929 -5.048 -1.128 1.00 92.94 83 ALA A N 1
ATOM 683 C CA . ALA A 1 83 ? -2.851 -5.660 -0.186 1.00 92.94 83 ALA A CA 1
ATOM 684 C C . ALA A 1 83 ? -2.598 -5.154 1.237 1.00 92.94 83 ALA A C 1
ATOM 686 O O . ALA A 1 83 ? -1.455 -5.033 1.691 1.00 92.94 83 ALA A O 1
ATOM 687 N N . ARG A 1 84 ? -3.690 -4.898 1.959 1.00 90.12 84 ARG A N 1
ATOM 688 C CA . ARG A 1 84 ? -3.681 -4.515 3.371 1.00 90.12 84 ARG A CA 1
ATOM 689 C C . ARG A 1 84 ? -3.688 -5.764 4.244 1.00 90.12 84 ARG A C 1
ATOM 691 O O . ARG A 1 84 ? -4.547 -6.627 4.081 1.00 90.12 84 ARG A O 1
ATOM 698 N N . THR A 1 85 ? -2.791 -5.858 5.225 1.00 80.94 85 THR A N 1
ATOM 699 C CA . THR A 1 85 ? -2.906 -6.934 6.224 1.00 80.94 85 THR A CA 1
ATOM 700 C C . THR A 1 85 ? -3.996 -6.613 7.239 1.00 80.94 85 THR A C 1
ATOM 702 O O . THR A 1 85 ? -3.877 -5.679 8.035 1.00 80.94 85 THR A O 1
ATOM 705 N N . VAL A 1 86 ? -5.036 -7.446 7.280 1.00 62.16 86 VAL A N 1
ATOM 706 C CA . VAL A 1 86 ? -6.010 -7.435 8.373 1.00 62.16 86 VAL A CA 1
ATOM 707 C C . VAL A 1 86 ? -5.417 -8.225 9.534 1.00 62.16 86 VAL A C 1
ATOM 709 O O . VAL A 1 86 ? -5.449 -9.452 9.557 1.00 62.16 86 VAL A O 1
ATOM 712 N N . THR A 1 87 ? -4.878 -7.532 10.536 1.00 53.38 87 THR A N 1
ATOM 713 C CA . THR A 1 87 ? -4.590 -8.179 11.821 1.00 53.38 87 THR A CA 1
ATOM 714 C C . THR A 1 87 ? -5.915 -8.406 12.546 1.00 53.38 87 THR A C 1
ATOM 716 O O . THR A 1 87 ? -6.340 -7.608 13.380 1.00 53.38 87 THR A O 1
ATOM 719 N N . GLN A 1 88 ? -6.613 -9.503 12.237 1.00 44.03 88 GLN A N 1
ATOM 720 C CA . GLN A 1 88 ? -7.540 -10.043 13.223 1.00 44.03 88 GLN A CA 1
ATOM 721 C C . GLN A 1 88 ? -6.691 -10.440 14.424 1.00 44.03 88 GLN A C 1
ATOM 723 O O . GLN A 1 88 ? -5.783 -11.264 14.325 1.00 44.03 88 GLN A O 1
ATOM 728 N N . LYS A 1 89 ? -6.960 -9.813 15.566 1.00 47.84 89 LYS A N 1
ATOM 729 C CA . LYS A 1 89 ? -6.454 -10.282 16.847 1.00 47.84 89 LYS A CA 1
AT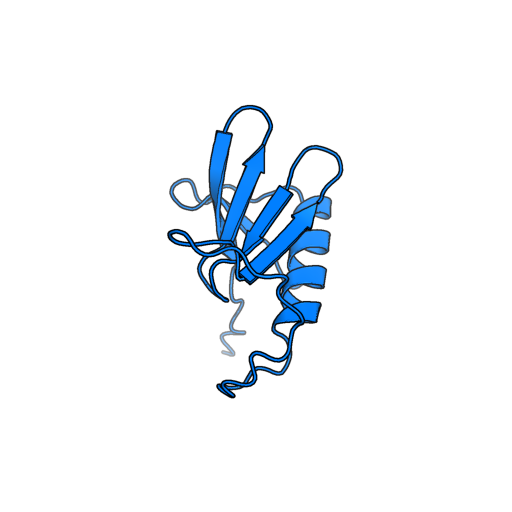OM 730 C C . LYS A 1 89 ? -7.070 -11.672 17.057 1.00 47.84 89 LYS A C 1
ATOM 732 O O . LYS A 1 89 ? -8.194 -11.769 17.537 1.00 47.84 89 LYS A O 1
ATOM 737 N N . LEU A 1 90 ? -6.378 -12.728 16.625 1.00 45.00 90 LEU A N 1
ATOM 738 C CA . LEU A 1 90 ? -6.652 -14.103 17.038 1.00 45.00 90 LEU A CA 1
ATOM 739 C C . LEU A 1 90 ? -6.377 -14.140 18.541 1.00 45.00 90 LEU A C 1
ATOM 741 O O . LEU A 1 90 ? -5.240 -14.288 18.980 1.00 45.00 90 LEU A O 1
ATOM 745 N N . GLY A 1 91 ? -7.415 -13.849 19.322 1.00 49.91 91 GLY A N 1
ATOM 746 C CA . GLY A 1 91 ? -7.410 -14.098 20.750 1.00 49.91 91 GLY A CA 1
ATOM 747 C C . GLY A 1 91 ? -7.338 -15.603 20.964 1.00 49.91 91 GLY A C 1
ATOM 748 O O . GLY A 1 91 ? -8.254 -16.315 20.557 1.00 49.91 91 GLY A O 1
ATOM 749 N N . PHE A 1 92 ? -6.248 -16.053 21.574 1.00 45.28 92 PHE A N 1
ATOM 750 C CA . PHE A 1 92 ? -6.234 -17.244 22.412 1.00 45.28 92 PHE A CA 1
ATOM 751 C C . PHE A 1 92 ? -6.235 -16.778 23.866 1.00 45.28 92 PHE A C 1
ATOM 753 O O . PHE A 1 92 ? -5.554 -15.760 24.145 1.00 45.28 92 PHE A O 1
#

pLDDT: mean 77.77, std 19.66, range [36.5, 95.06]

Radius of gyration: 14.14 Å; Cα contacts (8 Å, |Δi|>4): 112; chains: 1; bounding box: 33×32×42 Å

Foldseek 3Di:
DAKWKAFPPPRHTDDPVVRVVVVVVLCVVCPPCPPDPPPPPPDPDDPDDQDFSDKADDPFWIKGHSDSAWIWIGGPVDITTMGIDDPPPPDD

Mean predicted aligned error: 9.38 Å

Nearest PDB structures (foldseek):
  3p2z-assembly1_A  TM=2.839E-01  e=7.438E+00  Homo sapiens

Sequence (92 aa):
MRGQWFIDGTWQPLEEEESNLIEQEHLNCFRGQQMQENFDIEVSKSIDGKDAVHSFKLSRNHVDWHSVDEVYLYSDATTSKIARTVTQKLGF